Protein AF-A0A3S2JFR3-F1 (afdb_monomer_lite)

Secondary structure (DSSP, 8-state):
--TT--HHHHHHHHHHHHH-GGGGTT-HHHHHHHHHHHHHHHTT--PEEEEEE-GGGTTSSS--EEEEEEETTEEEESPPPTTPEEEEEE---TT-----

pLDDT: mean 84.58, std 12.63, range [42.94, 96.5]

Structure (mmCIF, N/CA/C/O backbone):
data_AF-A0A3S2JFR3-F1
#
_entry.id   AF-A0A3S2JFR3-F1
#
loop_
_atom_site.group_PDB
_atom_site.id
_atom_site.type_symbol
_atom_site.label_atom_id
_atom_site.label_alt_id
_atom_site.label_comp_id
_atom_site.label_asym_id
_atom_site.label_entity_id
_atom_site.label_seq_id
_atom_site.pdbx_PDB_ins_code
_atom_site.Cartn_x
_atom_site.Cartn_y
_atom_site.Cartn_z
_atom_site.occupancy
_atom_site.B_iso_or_equiv
_atom_site.auth_seq_id
_atom_site.auth_comp_id
_atom_site.auth_asym_id
_atom_site.auth_atom_id
_atom_site.pdbx_PDB_model_num
ATOM 1 N N . PRO A 1 1 ? 14.840 -11.202 -2.217 1.00 56.97 1 PRO A N 1
ATOM 2 C CA . PRO A 1 1 ? 15.664 -10.301 -1.374 1.00 56.97 1 PRO A CA 1
ATOM 3 C C . PRO A 1 1 ? 15.539 -10.471 0.160 1.00 56.97 1 PRO A C 1
ATOM 5 O O . PRO A 1 1 ? 16.455 -10.042 0.846 1.00 56.97 1 PRO A O 1
ATOM 8 N N . TYR A 1 2 ? 14.478 -11.083 0.714 1.00 63.59 2 TYR A N 1
ATOM 9 C CA . TYR A 1 2 ? 14.286 -11.193 2.181 1.00 63.59 2 TYR A CA 1
ATOM 10 C C . TYR A 1 2 ? 14.474 -12.604 2.771 1.00 63.59 2 TYR A C 1
ATOM 12 O O . TYR A 1 2 ? 14.404 -12.787 3.985 1.00 63.59 2 TYR A O 1
ATOM 20 N N . ARG A 1 3 ? 14.687 -13.617 1.922 1.00 74.25 3 ARG A N 1
ATOM 21 C CA . ARG A 1 3 ? 14.828 -15.017 2.346 1.00 74.25 3 ARG A CA 1
ATOM 22 C C . ARG A 1 3 ? 16.122 -15.182 3.157 1.00 74.25 3 ARG A C 1
ATOM 24 O O . ARG A 1 3 ? 17.177 -14.772 2.690 1.00 74.25 3 ARG A O 1
ATOM 31 N N . GLY A 1 4 ? 16.021 -15.781 4.344 1.00 84.31 4 GLY A N 1
ATOM 32 C CA . GLY A 1 4 ? 17.153 -16.028 5.250 1.00 84.31 4 GLY A CA 1
ATOM 33 C C . 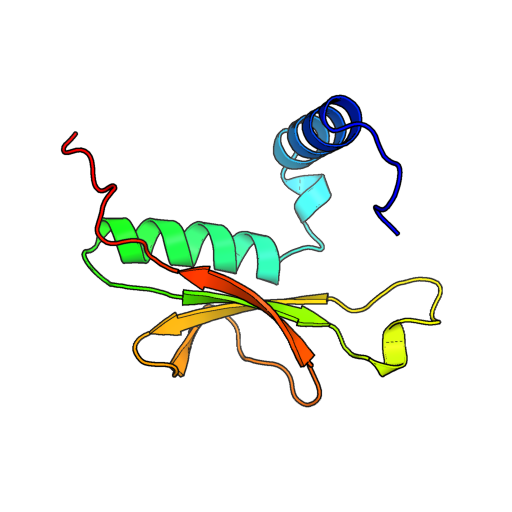GLY A 1 4 ? 17.447 -14.907 6.256 1.00 84.31 4 GLY A C 1
ATOM 34 O O . GLY A 1 4 ? 18.321 -15.076 7.099 1.00 84.31 4 GLY A O 1
ATOM 35 N N . LEU A 1 5 ? 16.723 -13.781 6.210 1.00 86.50 5 LEU A N 1
ATOM 36 C CA . LEU A 1 5 ? 16.903 -12.702 7.184 1.00 86.50 5 LEU A CA 1
ATOM 37 C C . LEU A 1 5 ? 16.194 -13.021 8.516 1.00 86.50 5 LEU A C 1
ATOM 39 O O . LEU A 1 5 ? 15.022 -13.404 8.494 1.00 86.50 5 LEU A O 1
ATOM 43 N N . PRO A 1 6 ? 16.843 -12.808 9.679 1.00 90.00 6 PRO A N 1
ATOM 44 C CA . PRO A 1 6 ? 16.195 -12.952 10.981 1.00 90.00 6 PRO A CA 1
ATOM 45 C C . PRO A 1 6 ? 15.050 -11.948 11.163 1.00 90.00 6 PRO A C 1
ATOM 47 O O . PRO A 1 6 ? 15.197 -10.763 10.852 1.00 90.00 6 PRO A O 1
ATOM 50 N N . SER A 1 7 ? 13.927 -12.376 11.745 1.00 87.38 7 SER A N 1
ATOM 51 C CA . SER A 1 7 ? 12.791 -11.479 12.004 1.00 87.38 7 SER A CA 1
ATOM 52 C C . SER A 1 7 ? 13.141 -10.244 12.856 1.00 87.38 7 SER A C 1
ATOM 54 O O . SER A 1 7 ? 12.659 -9.163 12.508 1.00 87.38 7 SER A O 1
ATOM 56 N N . PRO A 1 8 ? 14.032 -10.296 13.875 1.00 91.38 8 PRO A N 1
ATOM 57 C CA . PRO A 1 8 ? 14.388 -9.100 14.642 1.00 91.38 8 PRO A CA 1
ATOM 58 C C . PRO A 1 8 ? 15.114 -8.049 13.799 1.00 91.38 8 PRO A C 1
ATOM 60 O O . PRO A 1 8 ? 14.921 -6.853 14.003 1.00 91.38 8 PRO A O 1
ATOM 63 N N . TYR A 1 9 ? 15.911 -8.483 12.817 1.00 88.31 9 TYR A N 1
ATOM 64 C CA . TYR A 1 9 ? 16.586 -7.577 11.890 1.00 88.31 9 TYR A CA 1
ATOM 65 C C . TYR A 1 9 ? 15.567 -6.805 11.045 1.00 88.31 9 TYR A C 1
ATOM 67 O O . TYR A 1 9 ? 15.652 -5.582 10.927 1.00 88.31 9 TYR A O 1
ATOM 75 N N . ILE A 1 10 ? 14.563 -7.510 10.515 1.00 82.12 10 ILE A N 1
ATOM 76 C CA . ILE A 1 10 ? 13.488 -6.910 9.717 1.00 82.12 10 ILE A CA 1
ATOM 77 C C . ILE A 1 10 ? 12.697 -5.901 10.564 1.0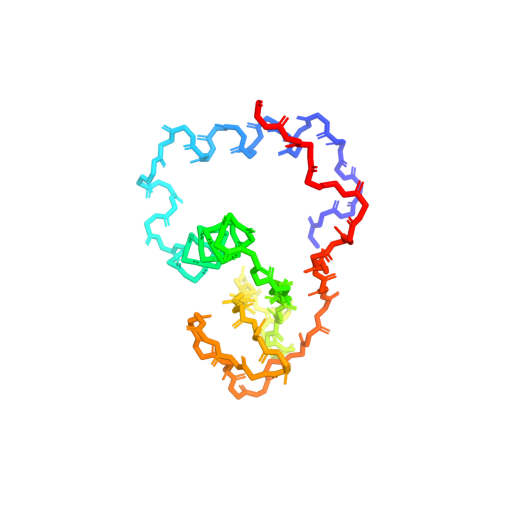0 82.12 10 ILE A C 1
ATOM 79 O O . ILE A 1 10 ? 12.462 -4.777 10.119 1.00 82.12 10 ILE A O 1
ATOM 83 N N . VAL A 1 11 ? 12.345 -6.262 11.803 1.00 86.44 11 VAL A N 1
ATOM 84 C CA . VAL A 1 11 ? 11.613 -5.384 12.733 1.00 86.44 11 VAL A CA 1
ATOM 85 C C . VAL A 1 11 ? 12.432 -4.145 13.107 1.00 86.44 11 VAL A C 1
ATOM 87 O O . VAL A 1 11 ? 11.908 -3.032 13.093 1.00 86.44 11 VAL A O 1
ATOM 90 N N . ALA A 1 12 ? 13.726 -4.297 13.397 1.00 87.00 12 ALA A N 1
ATOM 91 C CA . ALA A 1 12 ? 14.600 -3.172 13.721 1.00 87.00 12 ALA A CA 1
ATOM 92 C C . ALA A 1 12 ? 14.760 -2.205 12.536 1.00 87.00 12 ALA A C 1
ATOM 94 O O . ALA A 1 12 ? 14.705 -0.986 12.721 1.00 87.00 12 ALA A O 1
ATOM 95 N N . ALA A 1 13 ? 14.915 -2.738 11.319 1.00 81.31 13 ALA A N 1
ATOM 96 C CA . ALA A 1 13 ? 14.962 -1.940 10.099 1.00 81.31 13 ALA A CA 1
ATOM 97 C C . ALA A 1 13 ? 13.653 -1.163 9.895 1.00 81.31 13 ALA A C 1
ATOM 99 O O . ALA A 1 13 ? 13.694 0.048 9.681 1.00 81.31 13 ALA A O 1
ATOM 100 N N . LEU A 1 14 ? 12.504 -1.829 10.056 1.00 80.12 14 LEU A N 1
ATOM 101 C CA . LEU A 1 14 ? 11.186 -1.200 9.973 1.00 80.12 14 LEU A CA 1
ATOM 102 C C . LEU A 1 14 ? 11.041 -0.060 10.986 1.00 80.12 14 LEU A C 1
ATOM 104 O O . LEU A 1 14 ? 10.739 1.065 10.591 1.00 80.12 14 LEU A O 1
ATOM 108 N N . ASN A 1 15 ? 11.332 -0.314 12.265 1.00 83.06 15 ASN A N 1
ATOM 109 C CA . ASN A 1 15 ? 11.219 0.681 13.335 1.00 83.06 15 ASN A CA 1
ATOM 110 C C . ASN A 1 15 ? 12.111 1.905 13.089 1.00 83.06 15 ASN A C 1
ATOM 112 O O . ASN A 1 15 ? 11.706 3.037 13.356 1.00 83.06 15 ASN A O 1
ATOM 116 N N . ARG A 1 16 ? 13.315 1.697 12.546 1.00 82.38 16 ARG A N 1
ATOM 117 C CA . ARG A 1 16 ? 14.216 2.789 12.160 1.00 82.38 16 ARG A CA 1
ATOM 118 C C . ARG A 1 16 ? 13.642 3.614 11.008 1.00 82.38 16 ARG A C 1
ATOM 120 O O . ARG A 1 16 ? 13.703 4.839 11.059 1.00 82.38 16 ARG A O 1
ATOM 127 N N . THR A 1 17 ? 13.084 2.961 9.989 1.00 73.75 17 THR A N 1
ATOM 128 C CA . THR A 1 17 ? 12.509 3.635 8.818 1.00 73.75 17 THR A CA 1
ATOM 129 C C . THR A 1 17 ? 11.270 4.451 9.177 1.00 73.75 17 THR A C 1
ATOM 131 O O . THR A 1 17 ? 11.172 5.601 8.760 1.00 73.75 17 THR A O 1
ATOM 134 N N . VAL A 1 18 ? 10.348 3.904 9.974 1.00 75.12 18 VAL A N 1
ATOM 135 C CA . VAL A 1 18 ? 9.097 4.604 10.324 1.00 75.12 18 VAL A CA 1
ATOM 136 C C . VAL A 1 18 ? 9.305 5.733 11.338 1.00 75.12 18 VAL A C 1
ATOM 138 O O . VAL A 1 18 ? 8.514 6.670 11.368 1.00 75.12 18 VAL A O 1
ATOM 141 N N . ARG A 1 19 ? 10.390 5.694 12.131 1.00 80.25 19 ARG A N 1
ATOM 142 C CA . ARG A 1 19 ? 10.754 6.774 13.069 1.00 80.25 19 ARG A CA 1
ATOM 143 C C . ARG A 1 19 ? 11.071 8.093 12.357 1.00 80.25 19 ARG A C 1
ATOM 145 O O . ARG A 1 19 ? 10.870 9.156 12.935 1.00 80.25 19 ARG A O 1
ATOM 152 N N . HIS A 1 20 ? 11.553 8.035 11.117 1.00 76.69 20 HIS A N 1
ATOM 153 C CA . HIS A 1 20 ? 11.880 9.216 10.324 1.00 76.69 20 HIS A CA 1
ATOM 154 C C . HIS A 1 20 ? 11.044 9.222 9.042 1.00 76.69 20 HIS A C 1
ATOM 156 O O . HIS A 1 20 ? 11.460 8.628 8.049 1.00 76.69 20 HIS A O 1
ATOM 162 N N . PRO A 1 21 ? 9.902 9.937 9.010 1.00 66.81 21 PRO A N 1
ATOM 163 C CA . PRO A 1 21 ? 9.006 9.982 7.847 1.00 66.81 21 PRO A CA 1
ATOM 164 C C . PRO A 1 21 ? 9.697 10.409 6.543 1.00 66.81 21 PRO A C 1
ATOM 166 O O . PRO A 1 21 ? 9.239 10.066 5.453 1.00 66.81 21 PRO A O 1
ATOM 169 N N . TRP A 1 22 ? 10.831 11.108 6.651 1.00 76.00 22 TRP A N 1
ATOM 170 C CA . TRP A 1 22 ? 11.731 11.430 5.543 1.00 76.00 22 TRP A CA 1
ATOM 171 C C . TRP A 1 22 ? 12.294 10.194 4.822 1.00 76.00 22 TRP A C 1
ATOM 173 O O . TRP A 1 22 ? 12.385 10.204 3.601 1.00 76.00 22 TRP A O 1
ATOM 183 N N . LEU A 1 23 ? 12.589 9.097 5.529 1.00 65.25 23 LEU A N 1
ATOM 184 C CA . LEU A 1 23 ? 13.030 7.826 4.927 1.00 65.25 23 LEU A CA 1
ATOM 185 C C . LEU A 1 23 ? 11.901 7.095 4.178 1.00 65.25 23 LEU A C 1
ATOM 187 O O . LEU A 1 23 ? 12.153 6.155 3.425 1.00 65.25 23 LEU A O 1
ATOM 191 N N . MET A 1 24 ? 10.653 7.529 4.369 1.00 71.69 24 MET A N 1
ATOM 192 C CA . MET A 1 24 ? 9.487 7.086 3.603 1.00 71.69 24 MET A CA 1
ATOM 193 C C . MET A 1 24 ? 9.050 8.110 2.546 1.00 71.69 24 MET A C 1
ATOM 195 O O . MET A 1 24 ? 8.019 7.900 1.907 1.00 71.69 24 MET A O 1
ATOM 199 N N . ARG A 1 25 ? 9.803 9.204 2.339 1.00 77.25 25 ARG A N 1
ATOM 200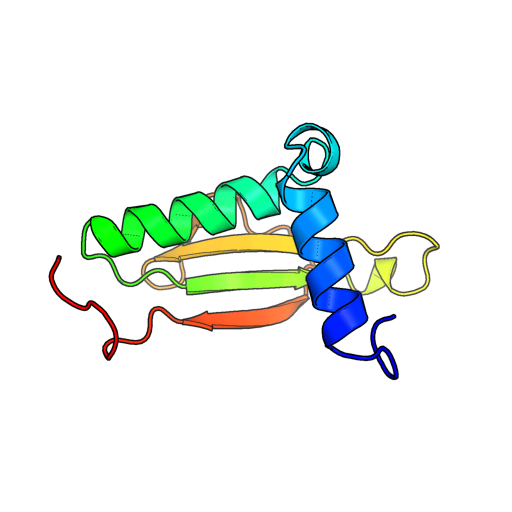 C CA . ARG A 1 25 ? 9.453 10.267 1.381 1.00 77.25 25 ARG A CA 1
ATOM 201 C C . ARG A 1 25 ? 9.228 9.715 -0.028 1.00 77.25 25 ARG A C 1
ATOM 203 O O . ARG A 1 25 ? 8.233 10.070 -0.652 1.00 77.25 25 ARG A O 1
ATOM 210 N N . ASP A 1 26 ? 10.060 8.765 -0.444 1.00 78.81 26 ASP A N 1
ATOM 211 C CA . ASP A 1 26 ? 9.988 8.130 -1.768 1.00 78.81 26 ASP A CA 1
ATOM 212 C C . ASP A 1 26 ? 9.088 6.881 -1.795 1.00 78.81 26 ASP A C 1
ATOM 214 O O . ASP A 1 26 ? 9.022 6.163 -2.788 1.00 78.81 26 ASP A O 1
ATOM 218 N N . ARG A 1 27 ? 8.374 6.597 -0.697 1.00 83.06 27 ARG A N 1
ATOM 219 C CA . ARG A 1 27 ? 7.447 5.459 -0.554 1.00 83.06 27 ARG A CA 1
ATOM 220 C C . ARG A 1 27 ? 6.011 5.950 -0.398 1.00 83.06 27 ARG A C 1
ATOM 222 O O . ARG A 1 27 ? 5.280 5.504 0.489 1.00 83.06 27 ARG A O 1
ATOM 229 N N . ARG A 1 28 ? 5.622 6.902 -1.252 1.00 86.25 28 ARG A N 1
ATOM 230 C CA . ARG A 1 28 ? 4.315 7.568 -1.203 1.00 86.25 28 ARG A CA 1
ATOM 231 C C . ARG A 1 28 ? 3.157 6.567 -1.226 1.00 86.25 28 ARG A C 1
ATOM 233 O O . ARG A 1 28 ? 2.331 6.626 -0.321 1.00 86.25 28 ARG A O 1
ATOM 240 N N . CYS A 1 29 ? 3.152 5.629 -2.177 1.00 90.50 29 CYS A N 1
ATOM 241 C CA . CYS A 1 29 ? 2.092 4.624 -2.312 1.00 90.50 29 CYS A CA 1
ATOM 242 C C . CYS A 1 29 ? 1.944 3.757 -1.054 1.00 90.50 29 CYS A C 1
ATOM 244 O O . CYS A 1 29 ? 0.839 3.565 -0.566 1.00 90.50 29 CYS A O 1
ATOM 246 N N . LEU A 1 30 ? 3.056 3.331 -0.443 1.00 89.25 30 LEU A N 1
ATOM 247 C CA . LEU A 1 30 ? 3.030 2.561 0.802 1.00 89.25 30 LEU A CA 1
ATOM 248 C C . LEU A 1 30 ? 2.425 3.363 1.959 1.00 89.25 30 LEU A C 1
ATOM 250 O O . LEU A 1 30 ? 1.623 2.835 2.725 1.00 89.25 30 LEU A O 1
ATOM 254 N N . ARG A 1 31 ? 2.808 4.636 2.104 1.00 88.31 31 ARG A N 1
ATOM 255 C CA . ARG A 1 31 ? 2.283 5.501 3.169 1.00 88.31 31 ARG A CA 1
ATOM 256 C C . ARG A 1 31 ? 0.791 5.773 2.982 1.00 88.31 31 ARG A C 1
ATOM 258 O O . ARG A 1 31 ? 0.037 5.649 3.942 1.00 88.31 31 ARG A O 1
ATOM 265 N N . GLU A 1 32 ? 0.383 6.135 1.768 1.00 90.19 32 GLU A N 1
ATOM 266 C CA . GLU A 1 32 ? -1.022 6.374 1.430 1.00 90.19 32 GLU A CA 1
ATOM 267 C C . GLU A 1 32 ? -1.852 5.104 1.615 1.00 90.19 32 GLU A C 1
ATOM 269 O O . GLU A 1 32 ? -2.895 5.163 2.256 1.00 90.19 32 GLU A O 1
ATOM 274 N N . GLY A 1 33 ? -1.361 3.945 1.170 1.00 93.12 33 GLY A N 1
ATOM 275 C CA . GLY A 1 33 ? -2.070 2.680 1.321 1.00 93.12 33 GLY A CA 1
ATOM 276 C C . GLY A 1 33 ? -2.239 2.240 2.776 1.00 93.12 33 GLY A C 1
ATOM 277 O O . GLY A 1 33 ? -3.339 1.863 3.173 1.00 93.12 33 GLY A O 1
ATOM 278 N N . LEU A 1 34 ? -1.194 2.347 3.609 1.00 91.62 34 LEU A N 1
ATOM 279 C CA . LEU A 1 34 ? -1.282 2.001 5.037 1.00 91.62 34 LEU A CA 1
ATOM 280 C C . LEU A 1 34 ? -2.282 2.891 5.788 1.00 91.62 34 LEU A C 1
ATOM 282 O O . LEU A 1 34 ? -3.106 2.387 6.556 1.00 91.62 34 LEU A O 1
ATOM 286 N N . LEU A 1 35 ? -2.218 4.209 5.569 1.00 91.62 35 LEU A N 1
ATOM 287 C CA . LEU A 1 35 ? -3.125 5.164 6.209 1.00 91.62 35 LEU A CA 1
ATOM 288 C C . LEU A 1 35 ? -4.550 5.026 5.668 1.00 91.62 35 LEU A C 1
ATOM 290 O O . LEU A 1 35 ? -5.491 4.963 6.455 1.00 91.62 35 LEU A O 1
ATOM 294 N N . GLY A 1 36 ? -4.703 4.920 4.347 1.00 91.00 36 GLY A N 1
ATOM 295 C CA . GLY A 1 36 ? -5.982 4.737 3.671 1.00 91.00 36 GLY A CA 1
ATOM 296 C C . GLY A 1 36 ? -6.708 3.490 4.162 1.00 91.00 36 GLY A C 1
ATOM 297 O O . GLY A 1 36 ? -7.840 3.590 4.625 1.00 91.00 36 GLY A O 1
ATOM 298 N N . HIS A 1 37 ? -6.031 2.339 4.179 1.00 94.38 37 HIS A N 1
ATOM 299 C CA . HIS A 1 37 ? -6.582 1.101 4.732 1.00 94.38 37 HIS A CA 1
ATOM 300 C C . HIS A 1 37 ? -7.015 1.275 6.197 1.00 94.38 37 HIS A C 1
ATOM 302 O O . HIS A 1 37 ? -8.132 0.913 6.566 1.00 94.38 37 HIS A O 1
ATOM 308 N N . ARG A 1 38 ? -6.164 1.870 7.048 1.00 92.12 38 ARG A N 1
ATOM 309 C CA . ARG A 1 38 ? -6.482 2.071 8.471 1.00 92.12 38 ARG A CA 1
ATOM 310 C C . ARG A 1 38 ? -7.698 2.976 8.674 1.00 92.12 38 ARG A C 1
ATOM 312 O O . ARG A 1 38 ? -8.552 2.638 9.490 1.00 92.12 38 ARG A O 1
ATOM 319 N N . PHE A 1 39 ? -7.775 4.110 7.985 1.00 90.62 39 PHE A N 1
ATOM 320 C CA . PHE A 1 39 ? -8.876 5.056 8.171 1.00 90.62 39 PHE A CA 1
ATOM 321 C C . PHE A 1 39 ? -10.184 4.571 7.543 1.00 90.62 39 PHE A C 1
ATOM 323 O O . PHE A 1 39 ? -11.231 4.759 8.153 1.00 90.62 39 PHE A O 1
ATOM 330 N N . LEU A 1 40 ? -10.136 3.864 6.410 1.00 89.56 40 LEU A N 1
ATOM 331 C CA . LEU A 1 40 ? -11.313 3.197 5.845 1.00 89.56 40 LEU A CA 1
ATOM 332 C C . LEU A 1 40 ? -11.872 2.138 6.806 1.00 89.56 40 LEU A C 1
ATOM 334 O O . LEU A 1 40 ? -13.074 2.112 7.049 1.00 89.56 40 LEU A O 1
ATOM 338 N N . ARG A 1 41 ? -11.005 1.340 7.447 1.00 90.31 41 ARG A N 1
ATOM 339 C CA . ARG A 1 41 ? -11.413 0.415 8.520 1.00 90.31 41 ARG A CA 1
ATOM 340 C C . ARG A 1 41 ? -12.069 1.127 9.699 1.00 90.31 41 ARG A C 1
ATOM 342 O O . ARG A 1 41 ? -13.082 0.663 10.204 1.00 90.31 41 ARG A O 1
ATOM 349 N N . LEU A 1 42 ? -11.486 2.236 10.158 1.00 86.31 42 LEU A N 1
ATOM 350 C CA . LEU A 1 42 ? -12.055 3.027 11.256 1.00 86.31 42 LEU A CA 1
ATOM 351 C C . LEU A 1 42 ? -13.412 3.643 10.887 1.00 86.31 42 LEU A C 1
ATOM 353 O O . LEU A 1 42 ? -14.243 3.827 11.767 1.00 86.31 42 LEU A O 1
ATOM 357 N N . ALA A 1 43 ? -13.644 3.915 9.603 1.00 90.81 43 ALA A N 1
ATOM 358 C CA . ALA A 1 43 ? -14.922 4.379 9.076 1.00 90.81 43 ALA A CA 1
ATOM 359 C C . ALA A 1 43 ? -15.936 3.244 8.809 1.00 90.81 43 ALA A C 1
ATOM 361 O O . ALA A 1 43 ? -17.032 3.518 8.331 1.00 90.81 43 ALA A O 1
ATOM 362 N N . GLY A 1 44 ? -15.601 1.986 9.124 1.00 89.50 44 GLY A N 1
ATOM 363 C CA . GLY A 1 44 ? -16.510 0.841 8.996 1.00 89.50 44 GLY A CA 1
ATOM 364 C C . GLY A 1 44 ? -16.519 0.164 7.623 1.00 89.50 44 GLY A C 1
ATOM 365 O O . GLY A 1 44 ? -17.352 -0.708 7.392 1.00 89.50 44 GLY A O 1
ATOM 366 N N . PHE A 1 45 ? -15.606 0.528 6.721 1.00 91.88 45 PHE A N 1
ATOM 367 C CA . PHE A 1 45 ? -15.450 -0.154 5.436 1.00 91.88 45 PHE A CA 1
ATOM 368 C C . PHE A 1 45 ? -14.599 -1.424 5.557 1.00 91.88 45 PHE A C 1
ATOM 370 O O . PHE A 1 45 ? -13.841 -1.595 6.518 1.00 91.88 45 PHE A O 1
ATOM 377 N N . ASP A 1 46 ? -14.657 -2.261 4.518 1.00 93.69 46 ASP A N 1
ATOM 378 C CA . ASP A 1 46 ? -13.872 -3.493 4.389 1.00 93.69 46 ASP A CA 1
ATOM 379 C C . ASP A 1 46 ? -12.808 -3.395 3.270 1.00 93.69 46 ASP A C 1
ATOM 381 O O . ASP A 1 46 ? -12.953 -3.984 2.199 1.00 93.69 46 ASP A O 1
ATOM 385 N N . PRO A 1 47 ? -11.757 -2.569 3.445 1.00 95.25 47 PRO A N 1
ATOM 386 C CA . PRO A 1 47 ? -10.746 -2.352 2.418 1.00 95.25 47 PRO A CA 1
ATOM 387 C C . PRO A 1 47 ? -9.758 -3.515 2.282 1.00 95.25 47 PRO A C 1
ATOM 389 O O . PRO A 1 47 ? -9.192 -3.990 3.262 1.00 95.25 47 PRO A O 1
ATOM 392 N N . ASP A 1 48 ? -9.414 -3.859 1.044 1.00 96.25 48 ASP A N 1
ATOM 393 C CA . ASP A 1 48 ? -8.252 -4.693 0.736 1.00 96.25 48 ASP A CA 1
ATOM 394 C C . ASP A 1 48 ? -7.017 -3.807 0.539 1.00 96.25 48 ASP A C 1
ATOM 396 O O . ASP A 1 48 ? -6.996 -2.975 -0.371 1.00 96.25 48 ASP A O 1
ATOM 400 N N . LEU A 1 49 ? -5.943 -4.028 1.299 1.00 96.19 49 LEU A N 1
ATOM 401 C CA . LEU A 1 49 ? -4.631 -3.454 0.984 1.00 96.19 49 LEU A CA 1
ATOM 402 C C . LEU A 1 49 ? -3.836 -4.432 0.110 1.00 96.19 49 LEU A C 1
ATOM 404 O O . LEU A 1 49 ? -3.512 -5.542 0.533 1.00 96.19 49 LEU A O 1
ATOM 408 N N .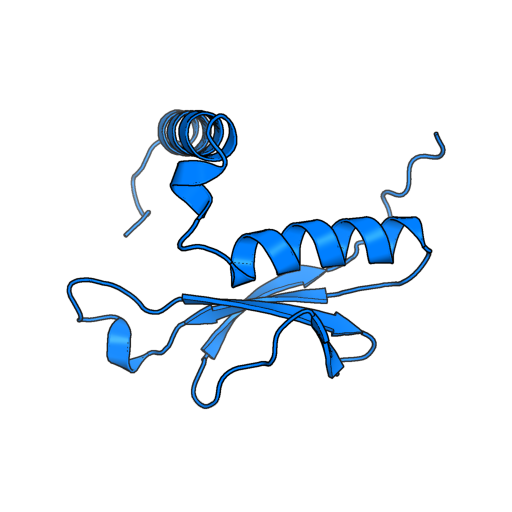 ARG A 1 50 ? -3.498 -4.021 -1.111 1.00 96.25 50 ARG A N 1
ATOM 409 C CA . ARG A 1 50 ? -2.858 -4.868 -2.125 1.00 96.25 50 ARG A CA 1
ATOM 410 C C . ARG A 1 50 ? -1.436 -4.418 -2.408 1.00 96.25 50 ARG A C 1
ATOM 412 O O . ARG A 1 50 ? -1.133 -3.226 -2.405 1.00 96.25 50 ARG A O 1
ATOM 419 N N . PHE A 1 51 ? -0.572 -5.391 -2.672 1.00 95.12 51 PHE A N 1
ATOM 420 C CA . PHE A 1 51 ? 0.828 -5.186 -3.013 1.00 95.12 51 PHE A CA 1
ATOM 421 C C . PHE A 1 51 ? 1.143 -5.904 -4.313 1.00 95.12 51 PHE A C 1
ATOM 423 O O . PHE A 1 51 ? 0.840 -7.089 -4.469 1.00 95.12 51 PHE A O 1
ATOM 430 N N . GLY A 1 52 ? 1.810 -5.198 -5.217 1.00 94.44 52 GLY A N 1
ATOM 431 C CA . GLY A 1 52 ? 2.244 -5.743 -6.490 1.00 94.44 52 GLY A CA 1
ATOM 432 C C . GLY A 1 52 ? 3.673 -5.363 -6.830 1.00 94.44 52 GLY A C 1
ATOM 433 O O . GLY A 1 52 ? 4.249 -4.435 -6.257 1.00 94.44 52 GLY A O 1
ATOM 434 N N . VAL A 1 53 ? 4.244 -6.108 -7.767 1.00 93.94 53 VAL A N 1
ATOM 435 C CA . VAL A 1 53 ? 5.565 -5.841 -8.339 1.00 93.94 53 VAL A CA 1
ATOM 436 C C . VAL A 1 53 ? 5.481 -5.865 -9.853 1.00 93.94 53 VAL A C 1
ATOM 438 O O . VAL A 1 53 ? 4.703 -6.633 -10.415 1.00 93.94 53 VAL A O 1
ATOM 441 N N . ASP A 1 54 ? 6.299 -5.050 -10.513 1.00 93.06 54 ASP A N 1
ATOM 442 C CA . ASP A 1 54 ? 6.499 -5.171 -11.955 1.00 93.06 54 ASP A CA 1
ATOM 443 C C . ASP A 1 54 ? 7.466 -6.340 -12.199 1.00 93.06 54 ASP A C 1
ATOM 445 O O . ASP A 1 54 ? 8.641 -6.235 -11.810 1.00 93.06 54 ASP A O 1
ATOM 449 N N . PRO A 1 55 ? 7.034 -7.441 -12.845 1.00 91.06 55 PRO A N 1
ATOM 450 C CA . PRO A 1 55 ? 7.897 -8.588 -13.107 1.00 91.06 55 PRO A CA 1
ATOM 451 C C . PRO A 1 55 ? 9.170 -8.218 -13.873 1.00 91.06 55 PRO A C 1
ATOM 453 O O . PRO A 1 55 ? 10.224 -8.809 -13.630 1.00 91.06 55 PRO A O 1
ATOM 456 N N . LYS A 1 56 ? 9.107 -7.205 -14.750 1.00 91.31 56 LYS A N 1
ATOM 457 C CA . LYS A 1 56 ? 10.256 -6.737 -15.542 1.00 91.31 56 LYS A CA 1
ATOM 458 C C . LYS A 1 56 ? 11.351 -6.131 -14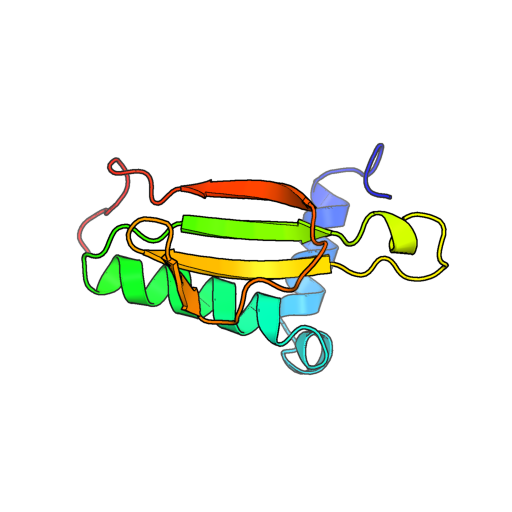.666 1.00 91.31 56 LYS A C 1
ATOM 460 O O . LYS A 1 56 ? 12.520 -6.148 -15.035 1.00 91.31 56 LYS A O 1
ATOM 465 N N . SER A 1 57 ? 10.988 -5.635 -13.486 1.00 90.06 57 SER A N 1
ATOM 466 C CA . SER A 1 57 ? 11.921 -5.026 -12.538 1.00 90.06 57 SER A CA 1
ATOM 467 C C . SER A 1 57 ? 12.607 -6.031 -11.605 1.00 90.06 57 SER A C 1
ATOM 469 O O . SER A 1 57 ? 13.513 -5.648 -10.868 1.00 90.06 57 SER A O 1
ATOM 471 N N . MET A 1 58 ? 12.222 -7.316 -11.617 1.00 87.75 58 MET A N 1
ATOM 472 C CA . MET A 1 58 ? 12.749 -8.299 -10.656 1.00 87.75 58 MET A CA 1
ATOM 473 C C . MET A 1 58 ? 14.249 -8.576 -10.805 1.00 87.75 58 MET A C 1
ATOM 475 O O . MET A 1 58 ? 14.894 -8.935 -9.823 1.00 87.75 58 MET A O 1
ATOM 479 N N . GLN A 1 59 ? 14.798 -8.420 -12.012 1.00 88.06 59 GLN A N 1
ATOM 480 C CA . GLN A 1 59 ? 16.236 -8.573 -12.276 1.00 88.06 59 GLN A CA 1
ATOM 481 C C . GLN A 1 59 ? 16.993 -7.236 -12.238 1.00 88.06 59 GLN A C 1
ATOM 483 O O . GLN A 1 59 ? 18.215 -7.213 -12.370 1.00 88.06 59 GLN A O 1
ATOM 488 N N . ALA A 1 60 ? 16.290 -6.114 -12.061 1.00 87.62 60 ALA A N 1
ATOM 489 C CA . ALA A 1 60 ? 16.914 -4.803 -11.989 1.00 87.62 60 ALA A CA 1
ATOM 490 C C . ALA A 1 60 ? 17.560 -4.569 -10.607 1.00 87.62 60 ALA A C 1
ATOM 492 O O . ALA A 1 60 ? 17.101 -5.125 -9.605 1.00 87.62 60 ALA A O 1
ATOM 493 N N . PRO A 1 61 ? 18.559 -3.668 -10.497 1.00 86.25 61 PRO A N 1
ATOM 494 C CA . PRO A 1 61 ? 19.152 -3.292 -9.207 1.00 86.25 61 PRO A CA 1
ATOM 495 C C . PRO A 1 61 ? 18.135 -2.737 -8.197 1.00 86.25 61 PRO A C 1
ATOM 497 O O . PRO A 1 61 ? 18.364 -2.769 -6.987 1.00 86.25 61 PRO A O 1
ATOM 500 N N . ARG A 1 62 ? 17.008 -2.207 -8.689 1.00 83.19 62 ARG A N 1
ATOM 501 C CA . ARG A 1 62 ? 15.875 -1.745 -7.887 1.00 83.19 62 ARG A CA 1
ATOM 502 C C . ARG A 1 62 ? 14.579 -2.344 -8.422 1.00 83.19 62 ARG A C 1
ATOM 504 O O . ARG A 1 62 ? 14.166 -2.038 -9.535 1.00 83.19 62 ARG A O 1
ATOM 511 N N . MET A 1 63 ? 13.932 -3.152 -7.588 1.00 87.62 63 MET A N 1
ATOM 512 C CA . MET A 1 63 ? 12.605 -3.700 -7.853 1.00 87.62 63 MET A CA 1
ATOM 513 C C . MET A 1 63 ? 11.544 -2.600 -7.739 1.00 87.62 63 MET A C 1
ATOM 515 O O . MET A 1 63 ? 11.503 -1.870 -6.745 1.00 87.62 63 MET A O 1
ATOM 519 N N . SER A 1 64 ? 10.674 -2.514 -8.740 1.00 89.12 64 SER A N 1
ATOM 520 C CA . SER A 1 64 ? 9.502 -1.648 -8.749 1.00 89.12 64 SER A CA 1
ATOM 521 C C . SER A 1 64 ? 8.354 -2.369 -8.050 1.00 89.12 64 SER A C 1
ATOM 523 O O . SER A 1 64 ? 7.834 -3.370 -8.544 1.00 89.12 64 SER A O 1
ATOM 525 N N . ALA A 1 65 ? 8.007 -1.880 -6.863 1.00 91.38 65 ALA A N 1
ATOM 526 C CA . ALA A 1 65 ? 6.912 -2.384 -6.051 1.00 91.38 65 ALA A CA 1
ATOM 527 C C . ALA A 1 65 ? 5.900 -1.266 -5.821 1.00 91.38 65 ALA A C 1
ATOM 529 O O . ALA A 1 65 ? 6.276 -0.108 -5.626 1.00 91.38 65 ALA A O 1
ATOM 530 N N . HIS A 1 66 ? 4.625 -1.627 -5.802 1.00 94.38 66 HIS A N 1
ATOM 531 C CA . HIS A 1 66 ? 3.525 -0.692 -5.628 1.00 94.38 66 HIS A CA 1
ATOM 532 C C . HIS A 1 66 ? 2.498 -1.238 -4.644 1.00 94.38 66 HIS A C 1
ATOM 534 O O . HIS A 1 66 ? 2.383 -2.450 -4.452 1.00 94.38 66 HIS A O 1
ATOM 540 N N . CYS A 1 67 ? 1.763 -0.336 -4.007 1.00 94.88 67 CYS A N 1
ATOM 541 C CA . CYS A 1 67 ? 0.674 -0.686 -3.112 1.00 94.88 67 CYS A CA 1
ATOM 542 C C . CYS A 1 67 ? -0.523 0.232 -3.371 1.00 94.88 67 CYS A C 1
ATOM 544 O O . CYS A 1 67 ? -0.348 1.406 -3.699 1.00 94.88 67 CYS A O 1
ATOM 546 N N . TRP A 1 68 ? -1.722 -0.333 -3.263 1.00 96.44 68 TRP A N 1
ATOM 547 C CA . TRP A 1 68 ? -2.991 0.363 -3.459 1.00 96.44 68 TRP A CA 1
ATOM 548 C C . TRP A 1 68 ? -4.063 -0.241 -2.549 1.00 96.44 68 TRP A C 1
ATOM 550 O O . TRP A 1 68 ? -3.922 -1.370 -2.071 1.00 96.44 68 TRP A O 1
ATOM 560 N N . VAL A 1 69 ? -5.132 0.510 -2.292 1.00 96.31 69 VAL A N 1
ATOM 561 C CA . VAL A 1 69 ? -6.272 0.043 -1.486 1.00 96.31 69 VAL A CA 1
ATOM 562 C C . VAL A 1 69 ? -7.493 -0.094 -2.371 1.00 96.31 69 VAL A C 1
ATOM 564 O O . VAL A 1 69 ? -7.795 0.828 -3.128 1.00 96.31 69 VAL A O 1
ATOM 567 N N . CYS A 1 70 ? -8.206 -1.211 -2.246 1.00 96.50 70 CYS A N 1
ATOM 568 C CA . CYS A 1 70 ? -9.469 -1.440 -2.931 1.00 96.50 70 CYS A CA 1
ATOM 569 C C . CYS A 1 70 ? -10.658 -1.477 -1.965 1.00 96.50 70 CYS A C 1
ATOM 571 O O . CYS A 1 70 ? -10.539 -1.999 -0.862 1.00 96.50 70 CYS A O 1
ATOM 573 N N . LEU A 1 71 ? -11.815 -1.012 -2.436 1.00 94.06 71 LEU A N 1
ATOM 574 C CA . LEU A 1 71 ? -13.139 -1.334 -1.894 1.00 94.06 71 LEU A CA 1
ATOM 575 C C . LEU A 1 71 ? -13.924 -2.067 -2.978 1.00 94.06 71 LEU A C 1
ATOM 577 O O . LEU A 1 71 ? -13.900 -1.641 -4.132 1.00 94.06 71 LEU A O 1
ATOM 581 N N . ASP A 1 72 ? -14.553 -3.193 -2.639 1.00 91.31 72 ASP A N 1
ATOM 582 C CA . ASP A 1 72 ? -15.297 -4.031 -3.594 1.00 91.31 72 ASP A CA 1
ATOM 583 C C . ASP A 1 72 ? -14.492 -4.340 -4.874 1.00 91.31 72 ASP A C 1
ATOM 585 O O . ASP A 1 72 ? -14.978 -4.283 -6.005 1.00 91.31 72 ASP A O 1
ATOM 589 N N . GLY A 1 73 ? -13.191 -4.595 -4.698 1.00 90.62 73 GLY A N 1
ATOM 590 C CA . GLY A 1 73 ? -12.243 -4.858 -5.784 1.00 90.62 73 GLY A CA 1
ATOM 591 C C . GLY A 1 73 ? -11.788 -3.634 -6.590 1.00 90.62 73 GLY A C 1
ATOM 592 O O . GLY A 1 73 ? -10.877 -3.772 -7.407 1.00 90.62 73 GLY A O 1
ATOM 593 N N . ARG A 1 74 ? -12.337 -2.439 -6.348 1.00 93.38 74 ARG A N 1
ATOM 594 C CA . ARG A 1 74 ? -12.004 -1.201 -7.071 1.00 93.38 74 ARG A CA 1
ATOM 595 C C . ARG A 1 74 ? -10.978 -0.356 -6.313 1.00 93.38 74 ARG A C 1
ATOM 597 O O . ARG A 1 74 ? -11.203 -0.097 -5.132 1.00 93.38 74 ARG A O 1
ATOM 604 N N . PRO A 1 75 ? -9.889 0.106 -6.954 1.00 94.62 75 PRO A N 1
ATOM 605 C CA . PRO A 1 75 ? -8.927 0.999 -6.314 1.00 94.62 75 PRO A CA 1
ATOM 606 C C . PRO A 1 75 ? -9.580 2.307 -5.846 1.00 94.62 75 PRO A C 1
ATOM 608 O O . PRO A 1 75 ? -10.286 2.958 -6.612 1.00 94.62 75 PRO A O 1
ATOM 611 N N . VAL A 1 76 ? -9.335 2.681 -4.590 1.00 94.88 76 VAL A N 1
ATOM 612 C CA . VAL A 1 76 ? -9.813 3.932 -3.968 1.00 94.88 76 VAL A CA 1
ATOM 613 C C . VAL A 1 76 ? -8.685 4.762 -3.349 1.00 94.88 76 VAL A C 1
ATOM 615 O O . VAL A 1 76 ? -8.865 5.951 -3.101 1.00 94.88 76 VAL A O 1
ATOM 618 N N . VAL A 1 77 ? -7.512 4.162 -3.112 1.00 91.69 77 VAL A N 1
ATOM 619 C CA . VAL A 1 77 ? -6.292 4.874 -2.699 1.00 91.69 77 VAL A CA 1
ATOM 620 C C . VAL A 1 77 ? -5.126 4.391 -3.541 1.00 91.69 77 VAL A C 1
ATOM 622 O O . VAL A 1 77 ? -4.764 3.215 -3.461 1.00 91.69 77 VAL A O 1
ATOM 625 N N . SER A 1 78 ? -4.525 5.330 -4.281 1.00 89.31 78 SER A N 1
ATOM 626 C CA . SER A 1 78 ? -3.591 5.066 -5.383 1.00 89.31 78 SER A CA 1
ATOM 627 C C . SER A 1 78 ? -4.207 4.196 -6.490 1.00 89.31 78 SER A C 1
ATOM 629 O O . SER A 1 78 ? -5.035 3.321 -6.246 1.00 89.31 78 SER A O 1
ATOM 631 N N . ASP A 1 79 ? -3.774 4.410 -7.728 1.00 87.19 79 ASP A N 1
ATOM 632 C CA . ASP A 1 79 ? -4.203 3.556 -8.834 1.00 87.19 79 ASP A CA 1
ATOM 633 C C . ASP A 1 79 ? -3.471 2.215 -8.801 1.00 87.19 79 ASP A C 1
ATOM 635 O O . ASP A 1 79 ? -2.320 2.127 -8.363 1.00 87.19 79 ASP A O 1
ATOM 639 N N . SER A 1 80 ? -4.110 1.165 -9.318 1.00 83.62 80 SER A N 1
ATOM 640 C CA . SER A 1 80 ? -3.369 -0.026 -9.730 1.00 83.62 80 SER A CA 1
ATOM 641 C C . SER A 1 80 ? -2.582 0.315 -10.996 1.00 83.62 80 SER A C 1
ATOM 643 O O . SER A 1 80 ? -3.148 0.823 -11.964 1.00 83.62 80 SER A O 1
ATOM 645 N N . LEU A 1 81 ? -1.271 0.075 -10.988 1.00 86.50 81 LEU A N 1
ATOM 646 C CA . LEU A 1 81 ? -0.427 0.380 -12.141 1.00 86.50 81 LEU A CA 1
ATOM 647 C C . LEU A 1 81 ? -0.480 -0.766 -13.169 1.00 86.50 81 LEU A C 1
ATOM 649 O O . LEU A 1 81 ? -0.409 -1.935 -12.773 1.00 86.50 81 LEU A O 1
ATOM 653 N N . PRO A 1 82 ? -0.558 -0.468 -14.481 1.00 84.25 82 PRO A N 1
ATOM 654 C CA . PRO A 1 82 ? -0.572 -1.492 -15.521 1.00 84.25 82 PRO A CA 1
ATOM 655 C C . PRO A 1 82 ? 0.646 -2.420 -15.449 1.00 84.25 82 PRO A C 1
ATOM 657 O O . PRO A 1 82 ? 1.774 -1.970 -15.261 1.00 84.25 82 PRO A O 1
ATOM 660 N N . GLY A 1 83 ? 0.422 -3.722 -15.638 1.00 85.31 83 GLY A N 1
ATOM 661 C CA . GLY A 1 83 ? 1.493 -4.725 -15.670 1.00 85.31 83 GLY A CA 1
ATOM 662 C C . GLY A 1 83 ? 2.040 -5.146 -14.302 1.00 85.31 83 GLY A C 1
ATOM 663 O O . GLY A 1 83 ? 2.924 -5.999 -14.252 1.00 85.31 83 GLY A O 1
ATOM 664 N N . MET A 1 84 ? 1.511 -4.605 -13.200 1.00 90.00 84 MET A N 1
ATOM 665 C CA . MET A 1 84 ? 1.823 -5.089 -11.854 1.00 90.00 84 MET A CA 1
ATOM 666 C C . MET A 1 84 ? 1.207 -6.470 -11.616 1.00 90.00 84 MET A C 1
ATOM 668 O O . MET A 1 84 ? 0.019 -6.682 -11.851 1.00 90.00 84 MET A O 1
ATOM 672 N N . VAL A 1 85 ? 2.002 -7.392 -11.078 1.00 93.38 85 VAL A N 1
ATOM 673 C CA . VAL A 1 85 ? 1.517 -8.678 -10.568 1.00 93.38 85 VAL A CA 1
ATOM 674 C C . VAL A 1 85 ? 1.287 -8.546 -9.069 1.00 93.38 85 VAL A C 1
ATOM 676 O O . VAL A 1 85 ? 2.215 -8.206 -8.334 1.00 93.38 85 VAL A O 1
ATOM 679 N N . GLU A 1 86 ? 0.056 -8.796 -8.613 1.00 94.56 86 GLU A N 1
ATOM 680 C CA . GLU A 1 86 ? -0.285 -8.837 -7.186 1.00 94.56 86 GLU A CA 1
ATOM 681 C C . GLU A 1 86 ? 0.439 -10.018 -6.521 1.00 94.56 86 GLU A C 1
ATOM 683 O O . GLU A 1 86 ? 0.317 -11.160 -6.959 1.00 94.56 86 GLU A O 1
ATOM 688 N N . ILE A 1 87 ? 1.209 -9.736 -5.470 1.00 93.31 87 ILE A N 1
ATOM 689 C CA . ILE A 1 87 ? 1.990 -10.740 -4.726 1.00 93.31 87 ILE A CA 1
ATOM 690 C C . ILE A 1 87 ? 1.478 -10.952 -3.304 1.00 93.31 87 ILE A C 1
ATOM 692 O O . ILE A 1 87 ? 1.813 -11.951 -2.670 1.00 93.31 87 ILE A O 1
ATOM 696 N N . TYR A 1 88 ? 0.707 -10.001 -2.778 1.00 93.25 88 TYR A N 1
ATOM 697 C CA . TYR A 1 88 ? 0.132 -10.087 -1.446 1.00 93.25 88 TYR A CA 1
ATOM 698 C C . TYR A 1 88 ? -1.111 -9.209 -1.335 1.00 93.25 88 TYR A C 1
ATOM 700 O O . TYR A 1 88 ? -1.143 -8.079 -1.830 1.00 93.25 88 TYR A O 1
ATOM 708 N N . ARG A 1 89 ? -2.108 -9.728 -0.622 1.00 94.75 89 ARG A N 1
ATOM 709 C CA . ARG A 1 89 ? -3.332 -9.024 -0.259 1.00 94.75 89 ARG A CA 1
ATOM 710 C C . ARG A 1 89 ? -3.537 -9.137 1.243 1.00 94.75 89 ARG A C 1
ATOM 712 O O . ARG A 1 89 ? -3.559 -10.237 1.793 1.00 94.75 89 ARG A O 1
ATOM 719 N N . HIS A 1 90 ? -3.670 -7.992 1.895 1.00 93.38 90 HIS A N 1
ATOM 720 C CA . HIS A 1 90 ? -4.063 -7.895 3.287 1.00 93.38 90 HIS A CA 1
ATOM 721 C C . HIS A 1 90 ? -5.549 -7.567 3.343 1.00 93.38 90 HIS A C 1
ATOM 723 O O . HIS A 1 90 ? -5.958 -6.458 2.995 1.00 93.38 90 HIS A O 1
ATOM 729 N N . HIS A 1 91 ? -6.330 -8.562 3.746 1.00 90.25 91 HIS A N 1
ATOM 730 C CA . HIS A 1 91 ? -7.757 -8.405 3.944 1.00 90.25 91 HIS A CA 1
ATOM 731 C C . HIS A 1 91 ? -8.048 -7.678 5.246 1.00 90.25 91 HIS A C 1
ATOM 733 O O . HIS A 1 91 ? -7.375 -7.856 6.267 1.00 90.25 91 HIS A O 1
ATOM 739 N N . ALA A 1 92 ? -9.126 -6.921 5.202 1.00 77.56 92 ALA A N 1
ATOM 740 C CA . ALA A 1 92 ? -9.810 -6.420 6.360 1.00 77.56 92 ALA A CA 1
ATOM 741 C C . ALA A 1 92 ? -10.504 -7.593 7.084 1.00 77.56 92 ALA A C 1
ATOM 743 O O . ALA A 1 92 ? -11.664 -7.902 6.876 1.00 77.56 92 ALA A O 1
ATOM 744 N N . ASP A 1 93 ? -9.768 -8.317 7.927 1.00 67.25 93 ASP A N 1
ATOM 745 C CA . ASP A 1 93 ? -10.341 -9.463 8.638 1.00 67.25 93 ASP A CA 1
ATOM 746 C C . ASP A 1 93 ? -11.478 -8.988 9.574 1.00 67.25 93 ASP A C 1
ATOM 748 O O . ASP A 1 93 ? -11.291 -8.084 10.408 1.00 67.25 93 ASP A O 1
ATOM 752 N N . ALA A 1 94 ? -12.671 -9.578 9.445 1.00 55.97 94 ALA A N 1
ATOM 753 C CA . ALA A 1 94 ? -13.865 -9.189 10.209 1.00 55.97 94 ALA A CA 1
ATOM 754 C C . ALA A 1 94 ? -13.671 -9.349 11.733 1.00 55.97 94 ALA A C 1
ATOM 756 O O . ALA A 1 94 ? -14.348 -8.713 12.537 1.00 55.97 94 ALA A O 1
ATOM 757 N N . THR A 1 95 ? -12.687 -10.145 12.150 1.00 50.41 95 THR A N 1
ATOM 758 C CA . THR A 1 95 ? -12.557 -10.633 13.528 1.00 50.41 95 THR A CA 1
ATOM 759 C C . THR A 1 95 ? -11.801 -9.696 14.485 1.00 50.41 95 THR A C 1
ATOM 761 O O . THR A 1 95 ? -11.644 -10.016 15.663 1.00 50.41 95 THR A O 1
ATOM 764 N N . LYS A 1 96 ? -11.299 -8.532 14.044 1.00 45.50 96 LYS A N 1
ATOM 765 C CA . LYS A 1 96 ? -10.543 -7.610 14.924 1.00 45.50 96 LYS A CA 1
ATOM 766 C C . LYS A 1 96 ? -10.867 -6.134 14.694 1.00 45.50 96 LYS A C 1
ATOM 768 O O . LYS A 1 96 ? -9.988 -5.335 14.375 1.00 45.50 96 LYS A O 1
ATOM 773 N N . VAL A 1 97 ? -12.107 -5.732 14.947 1.00 50.97 97 VAL A N 1
ATOM 774 C CA . VAL A 1 97 ? -12.351 -4.392 15.503 1.00 50.97 97 VAL A CA 1
ATOM 775 C C . VAL A 1 97 ? -12.590 -4.592 16.994 1.00 50.97 97 VAL A C 1
ATOM 777 O O . VAL A 1 97 ? -13.701 -4.886 17.415 1.00 50.97 97 VAL A O 1
ATOM 780 N N . ARG A 1 98 ? -11.526 -4.515 17.808 1.00 45.06 98 ARG A N 1
ATOM 781 C CA . ARG A 1 98 ? -11.729 -4.333 19.251 1.00 45.06 98 ARG A CA 1
ATOM 782 C C . ARG A 1 98 ? -12.374 -2.954 19.421 1.00 45.06 98 ARG A C 1
ATOM 784 O O . ARG A 1 98 ? -11.784 -1.997 18.911 1.00 45.06 98 ARG A O 1
ATOM 791 N N . PRO A 1 99 ? -13.543 -2.843 20.076 1.00 42.94 99 PRO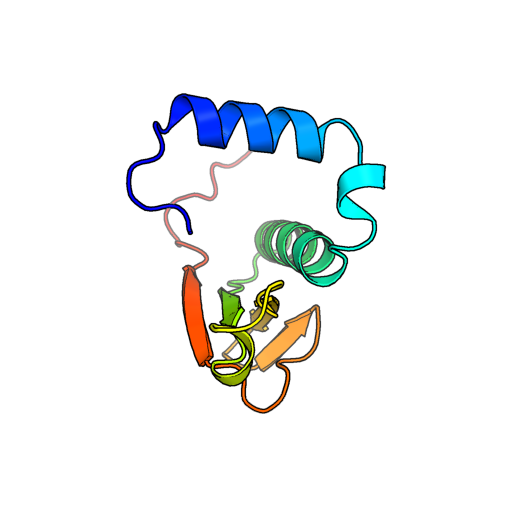 A N 1
ATOM 792 C CA . PRO A 1 99 ? -14.069 -1.541 20.453 1.00 42.94 99 PRO A CA 1
ATOM 793 C C . PRO A 1 99 ? -13.038 -0.825 21.336 1.00 42.94 99 PRO A C 1
ATOM 795 O O . PRO A 1 99 ? -12.280 -1.480 22.063 1.00 42.94 99 PRO A O 1
ATOM 798 N N . ALA A 1 100 ? -12.959 0.494 21.151 1.00 49.00 100 ALA A N 1
ATOM 799 C CA . ALA A 1 100 ? -12.081 1.388 21.899 1.00 49.00 100 ALA A CA 1
ATOM 800 C C . ALA A 1 100 ? -12.442 1.410 23.388 1.00 49.00 100 ALA A C 1
ATOM 802 O O . ALA A 1 100 ? -13.649 1.278 23.694 1.00 49.00 100 ALA A O 1
#

Foldseek 3Di:
DCPPDDPVVVVVVVVVCVVDCVSCPVVVQVVQLVVVCVVCVVVVAKKKKWKWWQPVCPPPPDTRIGIFIDGPNHTDTDDDDPRTDTDDIDTPDPPDPDDD

Sequence (100 aa):
PYRGLPSPYIVAALNRTVRHPWLMRDRRCLREGLLGHRFLRLAGFDPDLRFGVDPKSMQAPRMSAHCWVCLDGRPVVSDSLPGMVEIYRHHADATKVRPA

Radius of gyration: 14.96 Å; chains: 1; bounding box: 36×28×38 Å